Protein AF-A0ABD0C0S8-F1 (afdb_monomer)

Organism: Enterobacter cloacae (NCBI:txid550)

Sequence (46 aa):
MVCDTIPLSDEIKALPNVRTFTLSGMLAEALRRISNEEAISAKIEH

Secondary structure (DSSP, 8-state):
-EETTSPPPHHHHT-TT--EEP-HHHHHHHHHHHHTT--GGGG---

Foldseek 3Di:
DEEPPDDDDVVQVPDPPDDYDYCVVVVVVVVVCVVVVHDNPPPPDD

Radius of gyration: 14.51 Å; Cα contacts (8 Å, |Δi|>4): 26; chains: 1; bounding box: 29×19×36 Å

pLDDT: mean 77.5, std 10.77, range [41.12, 88.94]

Mean predicted aligned error: 8.08 Å

Nearest PDB structures (foldseek):
  7xmu-assembly1_A  TM=9.202E-01  e=1.252E-04  Escherichia coli str. K-12 substr. MG1655
  6asv-assembly1_C  TM=9.311E-01  e=3.879E-04  Escherichia coli O157:H7
  3dah-assembly1_A  TM=9.134E-01  e=8.360E-02  Burkholderia pseudomallei 1710b
  3dah-assembly1_B  TM=9.467E-01  e=1.109E-01  Burkholderia pseudomallei 1710b
  2h08-assembly1_A  TM=7.987E-01  e=7.258E-02  Homo sapiens

Solvent-accessible surface area (backbone atoms only — not comparable to full-atom values): 3087 Å² total; per-residue (Å²): 111,46,64,63,88,59,89,75,55,70,76,58,70,69,37,90,83,59,48,78,45,77,54,62,68,60,51,51,50,50,52,52,26,61,76,67,76,43,80,74,82,83,67,85,70,136

Structure (mmCIF, N/CA/C/O backbone):
data_AF-A0ABD0C0S8-F1
#
_entry.id   AF-A0ABD0C0S8-F1
#
loop_
_atom_site.group_PDB
_atom_site.id
_atom_site.type_symbol
_atom_site.label_atom_id
_atom_site.label_alt_id
_atom_site.label_comp_id
_atom_site.label_asym_id
_atom_site.label_entity_id
_atom_site.label_seq_id
_atom_site.pdbx_PDB_ins_code
_atom_site.Cartn_x
_atom_site.Cartn_y
_atom_site.Cartn_z
_atom_site.occupancy
_atom_site.B_iso_or_equiv
_atom_site.auth_seq_id
_atom_site.auth_comp_id
_atom_site.auth_asym_id
_atom_site.auth_atom_id
_atom_site.pdbx_PDB_model_num
ATOM 1 N N . MET A 1 1 ? -7.720 13.199 3.887 1.00 60.84 1 MET A N 1
ATOM 2 C CA . MET A 1 1 ? -7.364 11.987 3.115 1.00 60.84 1 MET A CA 1
ATOM 3 C C . MET A 1 1 ? -5.900 11.699 3.368 1.00 60.84 1 MET A C 1
ATOM 5 O O . MET A 1 1 ? -5.138 12.653 3.450 1.00 60.84 1 MET A O 1
ATOM 9 N N . VAL A 1 2 ? -5.532 10.434 3.551 1.00 80.06 2 VAL A N 1
ATOM 10 C CA . VAL A 1 2 ? -4.163 10.001 3.884 1.00 80.06 2 VAL A CA 1
ATOM 11 C C . VAL A 1 2 ? -3.798 8.747 3.086 1.00 80.06 2 VAL A C 1
ATOM 13 O O . VAL A 1 2 ? -4.693 7.999 2.698 1.00 80.06 2 VAL A O 1
ATOM 16 N N . CYS A 1 3 ? -2.513 8.521 2.818 1.00 77.94 3 CYS A N 1
ATOM 17 C CA . CYS A 1 3 ? -2.029 7.296 2.173 1.00 77.94 3 CYS A CA 1
ATOM 18 C C . CYS A 1 3 ? -1.676 6.234 3.223 1.00 77.94 3 CYS A C 1
ATOM 20 O O . CYS A 1 3 ? -1.303 6.571 4.345 1.00 77.94 3 CYS A O 1
ATOM 22 N N . ASP A 1 4 ? -1.743 4.959 2.853 1.00 79.19 4 ASP A N 1
ATOM 23 C CA . ASP A 1 4 ? -1.401 3.809 3.704 1.00 79.19 4 ASP A CA 1
ATOM 24 C C . ASP A 1 4 ? 0.114 3.560 3.865 1.00 79.19 4 ASP A C 1
ATOM 26 O O . ASP A 1 4 ? 0.529 2.462 4.227 1.00 79.19 4 ASP A O 1
ATOM 30 N N . THR A 1 5 ? 0.955 4.578 3.642 1.00 75.06 5 THR A N 1
ATOM 31 C CA . THR A 1 5 ? 2.418 4.478 3.806 1.00 75.06 5 THR A CA 1
ATOM 32 C C . THR A 1 5 ? 2.854 4.352 5.262 1.00 75.06 5 THR A C 1
ATOM 34 O O . THR A 1 5 ? 3.946 3.856 5.532 1.00 75.06 5 THR A O 1
ATOM 37 N N . ILE A 1 6 ? 2.017 4.804 6.201 1.00 82.38 6 ILE A N 1
ATOM 38 C CA . ILE A 1 6 ? 2.240 4.708 7.644 1.00 82.38 6 ILE A CA 1
ATOM 39 C C . ILE A 1 6 ? 0.976 4.105 8.271 1.00 82.38 6 ILE A C 1
ATOM 41 O O . ILE A 1 6 ? -0.124 4.605 8.014 1.00 82.38 6 ILE A O 1
ATOM 45 N N . PRO A 1 7 ? 1.093 3.049 9.096 1.00 79.31 7 PRO A N 1
ATOM 46 C CA . PRO A 1 7 ? -0.060 2.460 9.759 1.00 79.31 7 PRO A CA 1
ATOM 47 C C . PRO A 1 7 ? -0.697 3.469 10.719 1.00 79.31 7 PRO A C 1
ATOM 49 O O . PRO A 1 7 ? -0.051 3.989 11.628 1.00 79.31 7 PRO A O 1
ATOM 52 N N . LEU A 1 8 ? -1.984 3.743 10.507 1.00 83.81 8 LEU A N 1
ATOM 53 C CA . LEU A 1 8 ? -2.769 4.621 11.373 1.00 83.81 8 LEU A CA 1
ATOM 54 C C . LEU A 1 8 ? -3.096 3.913 12.692 1.00 83.81 8 LEU A C 1
ATOM 56 O O . LEU A 1 8 ? -3.375 2.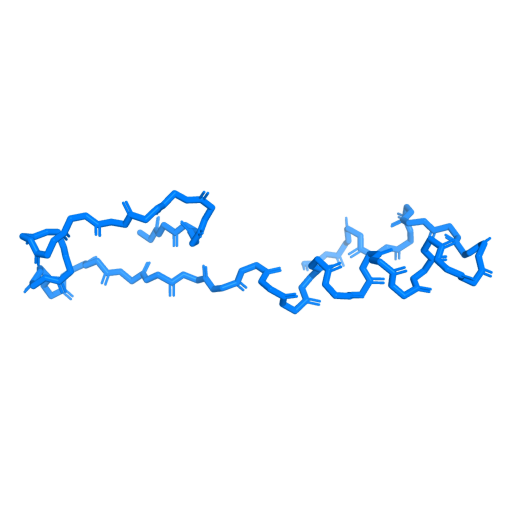709 12.703 1.00 83.81 8 LEU A O 1
ATOM 60 N N . SER A 1 9 ? -3.122 4.674 13.786 1.00 86.88 9 SER A N 1
ATOM 61 C CA . SER A 1 9 ? -3.666 4.210 15.063 1.00 86.88 9 SER A CA 1
ATOM 62 C C . SER A 1 9 ? -5.177 3.979 14.959 1.00 86.88 9 SER A C 1
ATOM 64 O O . SER A 1 9 ? -5.863 4.589 14.134 1.00 86.88 9 SER A O 1
ATOM 66 N N . ASP A 1 10 ? -5.715 3.094 15.796 1.00 85.81 10 ASP A N 1
ATOM 67 C CA . ASP A 1 10 ? -7.137 2.729 15.740 1.00 85.81 10 ASP A CA 1
ATOM 68 C C . ASP A 1 10 ? -8.066 3.903 16.095 1.00 85.81 10 ASP A C 1
ATOM 70 O O . ASP A 1 10 ? -9.159 4.014 15.543 1.00 85.81 10 ASP A O 1
ATOM 74 N N . GLU A 1 11 ? -7.586 4.848 16.909 1.00 87.50 11 GLU A N 1
ATOM 75 C CA . GLU A 1 11 ? -8.265 6.115 17.213 1.00 87.50 11 GLU A CA 1
ATOM 76 C C . GLU A 1 11 ? -8.509 6.958 15.952 1.00 87.50 11 GLU A C 1
ATOM 78 O O . GLU A 1 11 ? -9.588 7.514 15.766 1.00 87.50 11 GLU A O 1
ATOM 83 N N . ILE A 1 12 ? -7.522 7.016 15.052 1.00 82.81 12 ILE A N 1
ATOM 84 C CA . ILE A 1 12 ? -7.602 7.774 13.797 1.00 82.81 12 ILE A CA 1
ATOM 85 C C . ILE A 1 12 ? -8.489 7.042 12.781 1.00 82.81 12 ILE A C 1
ATOM 87 O O . ILE A 1 12 ? -9.212 7.687 12.022 1.00 82.81 12 ILE A O 1
ATOM 91 N N . LYS A 1 13 ? -8.474 5.702 12.769 1.00 81.12 13 LYS A N 1
ATOM 92 C CA . LYS A 1 13 ? -9.342 4.891 11.892 1.00 81.12 13 LYS A CA 1
ATOM 93 C C . LYS A 1 13 ? -10.826 5.009 12.248 1.00 81.12 13 LYS A C 1
ATOM 95 O O . LYS A 1 13 ? -11.665 4.836 11.370 1.00 81.12 13 LYS A O 1
ATOM 100 N N . ALA A 1 14 ? -11.147 5.290 13.511 1.00 86.31 14 ALA A N 1
ATOM 101 C CA . ALA A 1 14 ? -12.521 5.458 13.980 1.00 86.31 14 ALA A CA 1
ATOM 102 C C . ALA A 1 14 ? -13.146 6.810 13.581 1.00 86.31 14 ALA A C 1
ATOM 104 O O . ALA A 1 14 ? -14.361 6.987 13.695 1.00 86.31 14 ALA A O 1
ATOM 105 N N . LEU A 1 15 ? -12.342 7.771 13.110 1.00 88.94 15 LEU A N 1
ATOM 106 C CA . LEU A 1 15 ? -12.820 9.092 12.718 1.00 88.94 15 LEU A CA 1
ATOM 107 C C . LEU A 1 15 ? -13.532 9.049 11.347 1.00 88.94 15 LEU A C 1
ATOM 109 O O . LEU A 1 15 ? -12.916 8.685 10.343 1.00 88.94 15 LEU A O 1
ATOM 113 N N . PRO A 1 16 ? -14.802 9.494 11.241 1.00 85.69 16 PRO A N 1
ATOM 114 C CA . PRO A 1 16 ? -15.591 9.383 10.007 1.00 85.69 16 PRO A CA 1
ATOM 115 C C . PRO A 1 16 ? -15.109 10.299 8.868 1.00 85.69 16 PRO A C 1
ATOM 117 O O . PRO A 1 16 ? -15.504 10.128 7.716 1.00 85.69 16 PRO A O 1
ATOM 120 N N . ASN A 1 17 ? -14.261 11.284 9.170 1.00 87.31 17 ASN A N 1
ATOM 121 C CA . ASN A 1 17 ? -13.681 12.223 8.207 1.00 87.31 17 ASN A CA 1
ATOM 122 C C . ASN A 1 17 ? -12.305 11.779 7.669 1.00 87.31 17 ASN A C 1
ATOM 124 O O . ASN A 1 17 ? -11.715 12.479 6.838 1.00 87.31 17 ASN A O 1
ATOM 128 N N . VAL A 1 18 ? -11.786 10.628 8.107 1.00 82.50 18 VAL A N 1
ATOM 129 C CA . VAL A 1 18 ? -10.514 10.079 7.629 1.00 82.50 18 VAL A CA 1
ATOM 130 C C . VAL A 1 18 ? -10.782 9.037 6.543 1.00 82.50 18 VAL A C 1
ATOM 132 O O . VAL A 1 18 ? -11.400 8.004 6.768 1.00 82.50 18 VAL A O 1
ATOM 135 N N . ARG A 1 19 ? -10.302 9.314 5.327 1.00 80.81 19 ARG A N 1
ATOM 136 C CA . ARG A 1 19 ? -10.290 8.375 4.194 1.00 80.81 19 ARG A CA 1
ATOM 137 C C . ARG A 1 19 ? -8.853 8.001 3.856 1.00 80.81 19 ARG A C 1
ATOM 139 O O . ARG A 1 19 ? -8.058 8.902 3.564 1.00 80.81 19 ARG A O 1
ATOM 146 N N . THR A 1 20 ? -8.561 6.705 3.859 1.00 77.69 20 THR A N 1
ATOM 147 C CA . THR A 1 20 ? -7.253 6.149 3.494 1.00 77.69 20 THR A CA 1
ATOM 148 C C . THR A 1 20 ? -7.259 5.703 2.034 1.00 77.69 20 THR A C 1
ATOM 150 O O . THR A 1 20 ? -8.180 5.008 1.609 1.00 77.69 20 THR 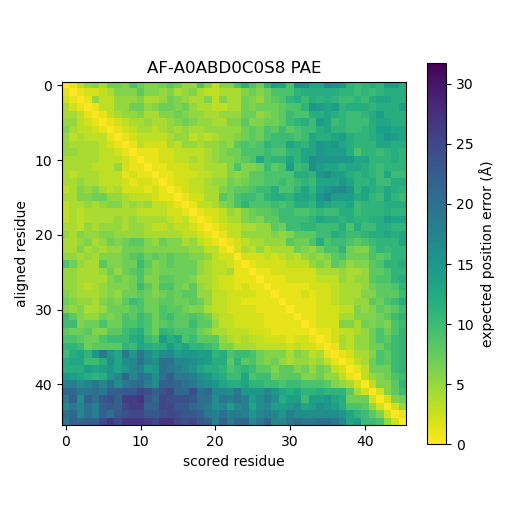A O 1
ATOM 153 N N . PHE A 1 21 ? -6.240 6.090 1.271 1.00 81.50 21 PHE A N 1
ATOM 154 C CA . PHE A 1 21 ? -5.982 5.584 -0.077 1.00 81.50 21 PHE A CA 1
ATOM 155 C C . PHE A 1 21 ? -4.850 4.570 -0.038 1.00 81.50 21 PHE A C 1
A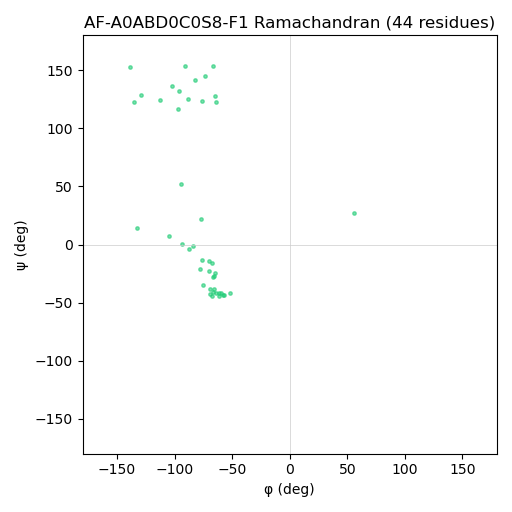TOM 157 O O . PHE A 1 21 ? -3.840 4.805 0.627 1.00 81.50 21 PHE A O 1
ATOM 164 N N . THR A 1 22 ? -5.016 3.461 -0.761 1.00 77.81 22 THR A N 1
ATOM 165 C CA . THR A 1 22 ? -3.964 2.453 -0.863 1.00 77.81 22 THR A CA 1
ATOM 166 C C . THR A 1 22 ? -3.018 2.743 -2.019 1.00 77.81 22 THR A C 1
ATOM 168 O O . THR A 1 22 ? -3.446 2.879 -3.166 1.00 77.81 22 THR A O 1
ATOM 171 N N . LEU A 1 23 ? -1.722 2.826 -1.721 1.00 81.38 23 LEU A N 1
ATOM 172 C CA . LEU A 1 23 ? 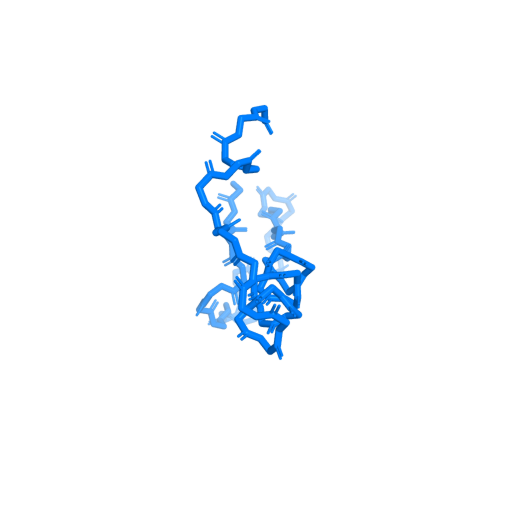-0.662 2.935 -2.724 1.00 81.38 23 LEU A CA 1
ATOM 173 C C . LEU A 1 23 ? -0.177 1.565 -3.213 1.00 81.38 23 LEU A C 1
ATOM 175 O O . LEU A 1 23 ? 0.636 1.500 -4.134 1.00 81.38 23 LEU A O 1
ATOM 179 N N . SER A 1 24 ? -0.687 0.469 -2.642 1.00 80.50 24 SER A N 1
ATOM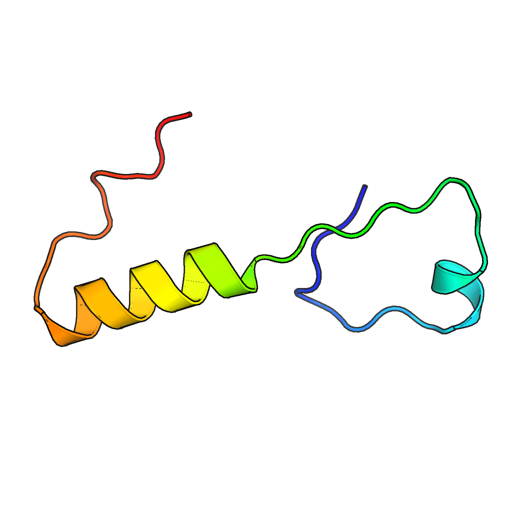 180 C CA . SER A 1 24 ? -0.294 -0.904 -2.987 1.00 80.50 24 SER A CA 1
ATOM 181 C C . SER A 1 24 ? -0.370 -1.196 -4.491 1.00 80.50 24 SER A C 1
ATOM 183 O O . SER A 1 24 ? 0.560 -1.778 -5.041 1.00 80.50 24 SER A O 1
ATOM 185 N N . GLY A 1 25 ? -1.415 -0.727 -5.183 1.00 81.06 25 GLY A N 1
ATOM 186 C CA . GLY A 1 25 ? -1.556 -0.897 -6.635 1.00 81.06 25 GLY A CA 1
ATOM 187 C C . GLY A 1 25 ? -0.494 -0.149 -7.450 1.00 81.06 25 GLY A C 1
ATOM 188 O O . GLY A 1 25 ? 0.025 -0.680 -8.430 1.00 81.06 25 GLY A O 1
ATOM 189 N N . MET A 1 26 ? -0.120 1.058 -7.020 1.00 84.12 26 MET A N 1
ATOM 190 C CA . MET A 1 26 ? 0.937 1.850 -7.658 1.00 84.12 26 MET A CA 1
ATOM 191 C C . MET A 1 26 ? 2.315 1.220 -7.430 1.00 84.12 26 MET A C 1
ATOM 193 O O . MET A 1 26 ? 3.115 1.121 -8.357 1.00 84.12 26 MET A O 1
ATOM 197 N N . LEU A 1 27 ? 2.571 0.746 -6.209 1.00 82.62 27 LEU A N 1
ATOM 198 C CA . LEU A 1 27 ? 3.812 0.064 -5.848 1.00 82.62 27 LEU A CA 1
ATOM 199 C C . LEU A 1 27 ? 3.954 -1.279 -6.574 1.00 82.62 27 LEU A C 1
ATOM 201 O O . LEU A 1 27 ? 5.035 -1.589 -7.065 1.00 82.62 27 LEU A O 1
ATOM 205 N N . ALA A 1 28 ? 2.871 -2.049 -6.703 1.00 85.19 28 ALA A N 1
ATOM 206 C CA . ALA A 1 28 ? 2.864 -3.301 -7.456 1.00 85.19 28 ALA A CA 1
ATOM 207 C C . ALA A 1 28 ? 3.206 -3.081 -8.938 1.00 85.19 28 ALA A C 1
ATOM 209 O O . ALA A 1 28 ? 4.004 -3.824 -9.507 1.00 85.19 28 ALA A O 1
ATOM 210 N N . GLU A 1 29 ? 2.660 -2.031 -9.554 1.00 83.00 29 GLU A N 1
ATOM 211 C CA . GLU A 1 29 ? 2.975 -1.673 -10.939 1.00 83.00 29 GLU A CA 1
ATOM 212 C C . GLU A 1 29 ? 4.415 -1.158 -11.091 1.00 83.00 29 GLU A C 1
ATOM 214 O O . GLU A 1 29 ? 5.092 -1.509 -12.058 1.00 83.00 29 GLU A O 1
ATOM 219 N N . ALA A 1 30 ? 4.917 -0.378 -10.131 1.00 83.31 30 ALA A N 1
ATOM 220 C CA . ALA A 1 30 ? 6.315 0.045 -10.114 1.00 83.31 30 ALA A CA 1
ATOM 221 C C . ALA A 1 30 ? 7.266 -1.161 -10.013 1.00 83.31 30 ALA A C 1
ATOM 223 O O . ALA A 1 30 ? 8.224 -1.251 -10.778 1.00 83.31 30 ALA A O 1
ATOM 224 N N . LEU A 1 31 ? 6.969 -2.127 -9.137 1.00 82.00 31 LEU A N 1
ATOM 225 C CA . LEU A 1 31 ? 7.741 -3.365 -8.999 1.00 82.00 31 LEU A CA 1
ATOM 226 C C . LEU A 1 31 ? 7.683 -4.234 -10.263 1.00 82.00 31 LEU A C 1
ATOM 228 O O . LEU A 1 31 ? 8.717 -4.740 -10.693 1.00 82.00 31 LEU A O 1
ATOM 232 N N . ARG A 1 32 ? 6.509 -4.364 -10.900 1.00 86.00 32 ARG A N 1
ATOM 233 C CA . ARG A 1 32 ? 6.356 -5.079 -12.180 1.00 86.00 32 ARG A CA 1
ATOM 234 C C . ARG A 1 32 ? 7.241 -4.470 -13.269 1.00 86.00 32 ARG A C 1
ATOM 236 O O . ARG A 1 32 ? 7.894 -5.202 -14.003 1.00 86.00 32 ARG A O 1
ATOM 243 N N . ARG A 1 33 ? 7.290 -3.137 -13.349 1.00 81.75 33 ARG A N 1
ATOM 244 C CA . ARG A 1 33 ? 8.120 -2.410 -14.321 1.00 81.75 33 ARG A CA 1
ATOM 245 C C . ARG A 1 33 ? 9.605 -2.577 -14.052 1.00 81.75 33 ARG A C 1
ATOM 247 O O . ARG A 1 33 ? 10.340 -2.871 -14.983 1.00 81.75 33 ARG A O 1
ATOM 254 N N . ILE A 1 34 ? 10.028 -2.463 -12.791 1.00 81.56 34 ILE A N 1
ATOM 255 C CA . ILE A 1 34 ? 11.419 -2.725 -12.387 1.00 81.56 34 ILE A CA 1
ATOM 256 C C . ILE A 1 34 ? 11.822 -4.148 -12.785 1.00 81.56 34 ILE A C 1
ATOM 258 O O . ILE A 1 34 ? 12.893 -4.343 -13.349 1.00 81.56 34 ILE A O 1
ATOM 262 N N . SER A 1 35 ? 10.945 -5.129 -12.551 1.00 80.12 35 SER A N 1
ATOM 263 C CA . SER A 1 35 ? 11.181 -6.528 -12.922 1.00 80.12 35 SER A CA 1
ATOM 264 C C . SER A 1 35 ? 11.274 -6.763 -14.433 1.00 80.12 35 SER A C 1
ATOM 266 O O . SER A 1 35 ? 11.864 -7.757 -14.841 1.00 80.12 35 SER A O 1
ATOM 268 N N . ASN A 1 36 ? 10.679 -5.891 -15.247 1.00 83.38 36 ASN A N 1
ATOM 269 C CA . ASN A 1 36 ? 10.657 -5.990 -16.707 1.00 83.38 36 ASN A CA 1
ATOM 270 C C . ASN A 1 36 ? 11.616 -4.995 -17.390 1.00 83.38 36 ASN A C 1
ATOM 272 O O . ASN A 1 36 ? 11.555 -4.849 -18.608 1.00 83.38 36 ASN A O 1
ATOM 276 N N . GLU A 1 37 ? 12.448 -4.278 -16.622 1.00 81.25 37 GLU A N 1
ATOM 277 C CA . GLU A 1 37 ? 13.314 -3.189 -17.109 1.00 81.25 37 GLU A CA 1
ATOM 278 C C . GLU A 1 37 ? 12.545 -2.070 -17.854 1.00 81.25 37 GLU A C 1
ATOM 280 O O . GLU A 1 37 ? 13.083 -1.356 -18.701 1.00 81.25 37 GLU A O 1
ATOM 285 N N . GLU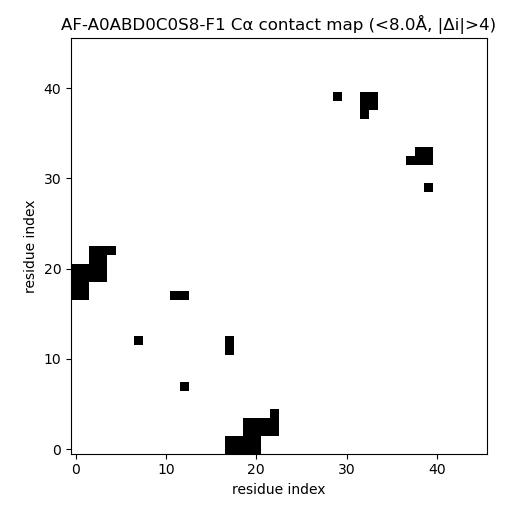 A 1 38 ? 11.263 -1.881 -17.523 1.00 75.62 38 GLU A N 1
ATOM 286 C CA . GLU A 1 38 ? 10.406 -0.842 -18.098 1.00 75.62 38 GLU A CA 1
ATOM 287 C C . GLU A 1 38 ? 10.625 0.511 -17.395 1.00 75.62 38 GLU A C 1
ATOM 289 O O . GLU A 1 38 ? 10.741 0.598 -16.169 1.00 75.62 38 GLU A O 1
ATOM 294 N N . ALA A 1 39 ? 10.603 1.609 -18.159 1.00 69.94 39 ALA A N 1
ATOM 295 C CA . ALA A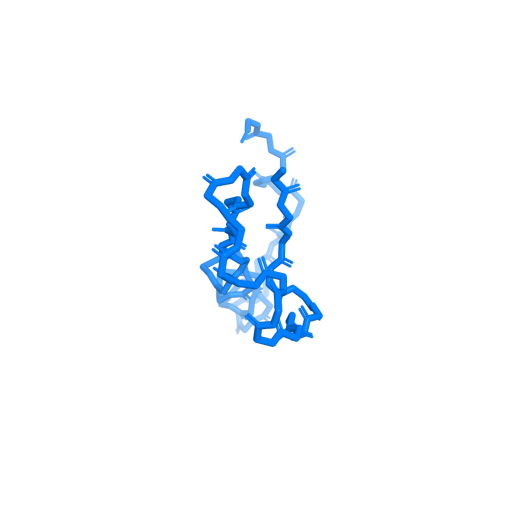 1 39 ? 10.717 2.952 -17.597 1.00 69.94 39 ALA A CA 1
ATOM 296 C C . ALA A 1 39 ? 9.512 3.306 -16.698 1.00 69.94 39 ALA A C 1
ATOM 298 O O . ALA A 1 39 ? 8.341 3.237 -17.091 1.00 69.94 39 ALA A O 1
ATOM 299 N N . ILE A 1 40 ? 9.807 3.752 -15.475 1.00 67.19 40 ILE A N 1
ATOM 300 C CA . ILE A 1 40 ? 8.803 4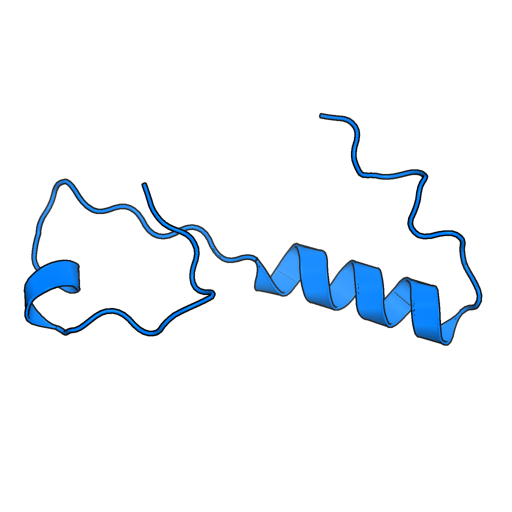.142 -14.469 1.00 67.19 40 ILE A CA 1
ATOM 301 C C . ILE A 1 40 ? 8.225 5.543 -14.763 1.00 67.19 40 ILE A C 1
ATOM 303 O O . ILE A 1 40 ? 7.112 5.858 -14.349 1.00 67.19 40 ILE A O 1
ATOM 307 N N . SER A 1 41 ? 8.934 6.368 -15.541 1.00 64.75 41 SER A N 1
ATOM 308 C CA . SER A 1 41 ? 8.604 7.778 -15.805 1.00 64.75 41 SER A CA 1
ATOM 309 C C . SER A 1 41 ? 7.329 8.013 -16.625 1.00 64.75 41 SER A C 1
ATOM 311 O O . SER A 1 41 ? 6.811 9.121 -16.615 1.00 64.75 41 SER A O 1
ATOM 313 N N . ALA A 1 42 ? 6.794 6.995 -17.309 1.00 59.69 42 ALA A N 1
ATOM 314 C CA . ALA A 1 42 ? 5.687 7.155 -18.258 1.00 59.69 42 ALA A CA 1
ATOM 315 C C . ALA A 1 42 ? 4.273 7.159 -17.636 1.00 59.69 42 ALA A C 1
ATOM 317 O O . ALA A 1 42 ? 3.296 7.224 -18.374 1.00 59.69 42 ALA A O 1
ATOM 318 N N . LYS A 1 43 ? 4.123 7.002 -16.311 1.00 53.38 43 LYS A N 1
ATOM 319 C CA . LYS A 1 43 ? 2.793 6.848 -15.677 1.00 53.38 43 LYS A CA 1
ATOM 320 C C . LYS A 1 43 ? 2.524 7.717 -14.447 1.00 53.38 43 LYS A C 1
ATOM 322 O O . LYS A 1 43 ? 1.541 7.478 -13.755 1.00 53.38 43 LYS A O 1
ATOM 327 N N . ILE A 1 44 ? 3.342 8.737 -14.196 1.00 56.06 44 ILE A N 1
ATOM 328 C CA . ILE A 1 44 ? 3.008 9.795 -13.226 1.00 56.06 44 ILE A CA 1
ATOM 329 C C . ILE A 1 44 ? 2.354 10.959 -13.988 1.00 56.06 44 ILE A C 1
ATOM 331 O O . ILE A 1 44 ? 2.806 12.093 -13.925 1.00 56.06 44 IL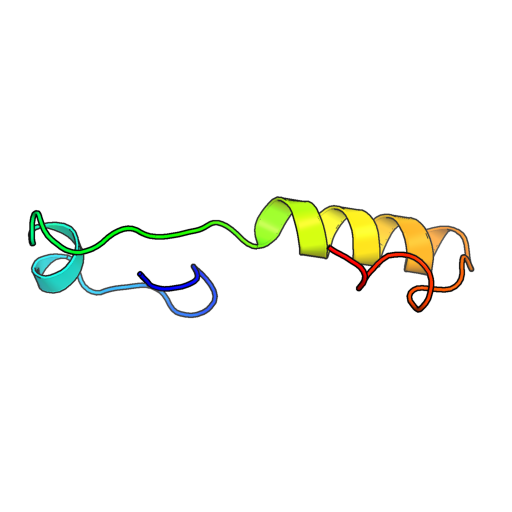E A O 1
ATOM 335 N N . GLU A 1 45 ? 1.329 10.665 -14.785 1.00 48.75 45 GLU A N 1
ATOM 336 C CA . GLU A 1 45 ? 0.475 11.675 -15.410 1.00 48.75 45 GLU A CA 1
ATOM 337 C C . GLU A 1 45 ? -0.979 11.221 -15.239 1.00 48.75 45 GLU A C 1
ATOM 339 O O . GLU A 1 45 ? -1.345 10.131 -15.685 1.00 48.75 45 GLU A O 1
ATOM 344 N N . HIS A 1 46 ? -1.759 12.100 -14.599 1.00 41.12 46 HIS A N 1
ATOM 345 C CA . HIS A 1 46 ? -3.152 11.990 -14.138 1.00 41.12 46 HIS A CA 1
ATOM 346 C C . HIS A 1 46 ? -3.380 11.471 -12.709 1.00 41.12 46 HIS A C 1
ATOM 348 O O . HIS A 1 46 ? -3.268 10.251 -12.458 1.00 41.12 46 HIS A O 1
#